Protein AF-A0A4Y2VDB6-F1 (afdb_monomer_lite)

Secondary structure (DSSP, 8-state):
--HHHHHHHHHHHHHHHHHHTT-----HHHHHHH-SS----SS--SHHHHHHHHHHHHHHHHHH-TTS-----HHHHHHHHHHHHHHHHHHHS--GGGGTPPPP---TT-S--HHHHHHH---HHHHHHHHHHHGGG--HHHHHHHHHHHHHHHTT-------------

Sequence (169 aa):
MKEKSYNVWRVWITELRAKNTETQTKTYTNTLILQPVHLQIPQAFGKNSKDRFSEDVFHLKQRENPDIDLHYVLQIYNETLIVLENKCLSICGRMLLQFGLPVPTRKAHKTLDRGLIRETNYDKNILHHMVETNKPRLTGDQRTAYEAVMNFIAEGNGGILFLDALGGT

Radius of gyration: 22.19 Å; chains: 1; bounding box: 66×28×60 Å

Organism: Araneus ventricosus (NCBI:txid182803)

pLDDT: mean 70.8, std 19.05, range [30.73, 95.31]

Structure (mmCIF, N/CA/C/O backbone):
data_AF-A0A4Y2VDB6-F1
#
_entry.id   AF-A0A4Y2VDB6-F1
#
loop_
_atom_site.group_PDB
_atom_site.id
_atom_site.type_symbol
_atom_site.label_atom_id
_atom_site.label_alt_id
_atom_site.label_comp_id
_atom_site.label_asym_id
_atom_site.label_entity_id
_atom_site.label_seq_id
_atom_site.pdbx_PDB_ins_code
_atom_site.Cartn_x
_atom_site.Cartn_y
_atom_site.Cartn_z
_atom_site.occupancy
_atom_site.B_iso_or_equiv
_atom_site.auth_seq_id
_atom_site.auth_comp_id
_atom_site.auth_asym_id
_atom_site.auth_atom_id
_atom_site.pdbx_PDB_model_num
ATOM 1 N N . MET A 1 1 ? 39.160 -3.252 -5.755 1.00 40.16 1 MET A N 1
ATOM 2 C CA . MET A 1 1 ? 37.949 -3.865 -6.365 1.00 40.16 1 MET A CA 1
ATOM 3 C C . MET A 1 1 ? 36.737 -2.931 -6.519 1.00 40.16 1 MET A C 1
ATOM 5 O O . MET A 1 1 ? 35.826 -3.308 -7.240 1.00 40.16 1 MET A O 1
ATOM 9 N N . LYS A 1 2 ? 36.696 -1.721 -5.931 1.00 34.72 2 LYS A N 1
ATOM 10 C CA . LYS A 1 2 ? 35.557 -0.783 -6.095 1.00 34.72 2 LYS A CA 1
ATOM 11 C C . LYS A 1 2 ? 35.590 0.037 -7.400 1.00 34.72 2 LYS A C 1
ATOM 13 O O . LYS A 1 2 ? 34.555 0.476 -7.878 1.00 34.72 2 LYS A O 1
ATOM 18 N N . GLU A 1 3 ? 36.759 0.176 -8.015 1.00 30.73 3 GLU A N 1
ATOM 19 C CA . GLU A 1 3 ? 37.011 1.086 -9.145 1.00 30.73 3 GLU A CA 1
ATOM 20 C C . GLU A 1 3 ? 36.516 0.559 -10.504 1.00 30.73 3 GLU A C 1
ATOM 22 O O . GLU A 1 3 ? 36.058 1.322 -11.349 1.00 30.73 3 GLU A O 1
ATOM 27 N N . LYS A 1 4 ? 36.482 -0.770 -10.689 1.00 33.28 4 LYS A N 1
ATOM 28 C CA . LYS A 1 4 ? 35.927 -1.388 -11.907 1.00 33.28 4 LYS A CA 1
ATOM 29 C C . LYS A 1 4 ? 34.408 -1.198 -12.022 1.00 33.28 4 LYS A C 1
ATOM 31 O O . LYS A 1 4 ? 33.910 -1.009 -13.123 1.00 33.28 4 LYS A O 1
ATOM 36 N N . SER A 1 5 ? 33.684 -1.190 -10.900 1.00 35.47 5 SER A N 1
ATOM 37 C CA . SER A 1 5 ? 32.221 -1.012 -10.884 1.00 35.47 5 SER A CA 1
ATOM 38 C C . SER A 1 5 ? 31.805 0.425 -11.235 1.00 35.47 5 SER A C 1
ATOM 40 O O . SER A 1 5 ? 30.849 0.636 -11.979 1.00 35.47 5 SER A O 1
ATOM 42 N N . TYR A 1 6 ? 32.585 1.418 -10.788 1.00 36.78 6 TYR A N 1
ATOM 43 C CA . TYR A 1 6 ? 32.375 2.834 -11.118 1.00 36.78 6 TYR A CA 1
ATOM 44 C C . TYR A 1 6 ? 32.530 3.125 -12.619 1.00 36.78 6 TYR A C 1
ATOM 46 O O . TYR A 1 6 ? 31.747 3.889 -13.185 1.00 36.78 6 TYR A O 1
ATOM 54 N N . ASN A 1 7 ? 33.492 2.480 -13.286 1.00 40.81 7 ASN A N 1
ATOM 55 C CA . ASN A 1 7 ? 33.710 2.662 -14.724 1.00 40.81 7 ASN A CA 1
ATOM 56 C C . ASN A 1 7 ? 32.600 2.027 -15.574 1.00 40.81 7 ASN A C 1
ATOM 58 O O . ASN A 1 7 ? 32.171 2.627 -16.557 1.00 40.81 7 ASN A O 1
ATOM 62 N N . VAL A 1 8 ? 32.069 0.872 -15.160 1.00 42.91 8 VAL A N 1
ATOM 63 C CA . VAL A 1 8 ? 30.932 0.219 -15.836 1.00 42.91 8 VAL A CA 1
ATOM 64 C C . VAL A 1 8 ? 29.675 1.091 -15.765 1.00 42.91 8 VAL A C 1
ATOM 66 O O . VAL A 1 8 ? 28.980 1.255 -16.764 1.00 42.91 8 VAL A O 1
ATOM 69 N N . TRP A 1 9 ? 29.423 1.725 -14.618 1.00 40.78 9 TRP A N 1
ATOM 70 C CA . TRP A 1 9 ? 28.284 2.628 -14.430 1.00 40.78 9 TRP A CA 1
ATOM 71 C C . TRP A 1 9 ? 28.327 3.866 -15.335 1.00 40.78 9 TRP A C 1
ATOM 73 O O . TRP A 1 9 ? 27.304 4.253 -15.901 1.00 40.78 9 TRP A O 1
ATOM 83 N N . ARG A 1 10 ? 29.502 4.486 -15.517 1.00 44.69 10 ARG A N 1
ATOM 84 C CA . ARG A 1 10 ? 29.642 5.667 -16.390 1.00 44.69 10 ARG A CA 1
ATOM 85 C C . ARG A 1 10 ? 29.469 5.334 -17.870 1.00 44.69 10 ARG A C 1
ATOM 87 O O . ARG A 1 10 ? 28.837 6.107 -18.594 1.00 44.69 10 ARG A O 1
ATOM 94 N N . VAL A 1 11 ? 30.012 4.198 -18.306 1.00 50.94 11 VAL A N 1
ATOM 95 C CA . VAL A 1 11 ? 29.834 3.699 -19.678 1.00 50.94 11 VAL A CA 1
ATOM 96 C C . VAL A 1 11 ? 28.354 3.403 -19.930 1.00 50.94 11 VAL A C 1
ATOM 98 O O . VAL A 1 11 ? 27.796 3.883 -20.912 1.00 50.94 11 VAL A O 1
ATOM 101 N N . TRP A 1 12 ? 27.679 2.760 -18.975 1.00 54.22 12 TRP A N 1
ATOM 102 C CA . TRP A 1 12 ? 26.259 2.430 -19.082 1.00 54.22 12 TRP A CA 1
ATOM 103 C C . TRP A 1 12 ? 25.347 3.665 -19.170 1.00 54.22 12 TRP A C 1
ATOM 105 O O . TRP A 1 12 ? 24.495 3.730 -20.050 1.00 54.22 12 TRP A O 1
ATOM 115 N N . ILE A 1 13 ? 25.562 4.701 -18.346 1.00 53.56 13 ILE A N 1
ATOM 116 C CA . ILE A 1 13 ? 24.814 5.976 -18.448 1.00 53.56 13 ILE A CA 1
ATOM 117 C C . ILE A 1 13 ? 25.004 6.633 -19.827 1.00 53.56 13 ILE A C 1
ATOM 119 O O . ILE A 1 13 ? 24.078 7.237 -20.372 1.00 53.56 13 ILE A O 1
ATOM 123 N N . THR A 1 14 ? 26.197 6.507 -20.408 1.00 53.84 14 THR A N 1
ATOM 124 C CA . THR A 1 14 ? 26.514 7.079 -21.724 1.00 53.84 14 THR A CA 1
ATOM 125 C C . THR A 1 14 ? 25.802 6.317 -22.847 1.00 53.84 14 THR A C 1
ATOM 127 O O . THR A 1 14 ? 25.234 6.940 -23.744 1.00 53.84 14 THR A O 1
ATOM 130 N N . GLU A 1 15 ? 25.739 4.987 -22.761 1.00 51.16 15 GLU A N 1
ATOM 131 C CA . GLU A 1 15 ? 24.988 4.138 -23.697 1.00 51.16 15 GLU A CA 1
ATOM 132 C C . GLU A 1 15 ? 23.470 4.347 -23.593 1.00 51.16 15 GLU A C 1
ATOM 134 O O . GLU A 1 15 ? 22.783 4.417 -24.615 1.00 51.16 15 GLU A O 1
ATOM 139 N N . LEU A 1 16 ? 22.939 4.515 -22.375 1.00 51.72 16 LEU A N 1
ATOM 140 C CA . LEU A 1 16 ? 21.531 4.861 -22.150 1.00 51.72 16 LEU A CA 1
ATOM 141 C C . LEU A 1 16 ? 21.161 6.198 -22.797 1.00 51.72 16 LEU A C 1
ATOM 143 O O . LEU A 1 16 ? 20.095 6.317 -23.401 1.00 51.72 16 LEU A O 1
ATOM 147 N N . ARG A 1 17 ? 22.046 7.199 -22.711 1.00 52.31 17 ARG A N 1
ATOM 148 C CA . ARG A 1 17 ? 21.844 8.496 -23.368 1.00 52.31 17 ARG A CA 1
ATOM 149 C C . ARG A 1 17 ? 21.794 8.358 -24.889 1.00 52.31 17 ARG A C 1
ATOM 151 O O . ARG A 1 17 ? 20.932 8.975 -25.505 1.00 52.31 17 ARG A O 1
ATOM 158 N N . ALA A 1 18 ? 22.685 7.555 -25.471 1.00 55.34 18 ALA A N 1
ATOM 159 C CA . ALA A 1 18 ? 22.765 7.361 -26.919 1.00 55.34 18 ALA A CA 1
ATOM 160 C C . ALA A 1 18 ? 21.545 6.622 -27.498 1.00 55.34 18 ALA A C 1
ATOM 162 O O . ALA A 1 18 ? 21.122 6.919 -28.609 1.00 55.34 18 ALA A O 1
ATOM 163 N N . LYS A 1 19 ? 20.949 5.688 -26.744 1.00 52.41 19 LYS A N 1
ATOM 164 C CA . LYS A 1 19 ? 19.752 4.946 -27.184 1.00 52.41 19 LYS A CA 1
ATOM 165 C C . LYS A 1 19 ? 18.439 5.715 -26.993 1.00 52.41 19 LYS A C 1
ATOM 167 O O . LYS A 1 19 ? 17.456 5.417 -27.657 1.00 52.41 19 LYS A O 1
ATOM 172 N N . ASN A 1 20 ? 18.401 6.702 -26.095 1.00 50.84 20 ASN A N 1
ATOM 173 C CA . ASN A 1 20 ? 17.177 7.445 -25.767 1.00 50.84 20 ASN A CA 1
ATOM 174 C C . ASN A 1 20 ? 16.916 8.653 -26.694 1.00 50.84 20 ASN A C 1
ATOM 176 O O . ASN A 1 20 ? 15.827 9.220 -26.679 1.00 50.84 20 ASN A O 1
ATOM 180 N N . THR A 1 21 ? 17.884 9.059 -27.522 1.00 50.09 21 THR A N 1
ATOM 181 C CA . THR A 1 21 ? 17.725 10.179 -28.470 1.00 50.09 21 THR A CA 1
ATOM 182 C C . THR A 1 21 ? 16.798 9.882 -29.654 1.00 50.09 21 THR A C 1
ATOM 184 O O . THR A 1 21 ? 16.438 10.811 -30.372 1.00 50.09 21 THR A O 1
ATOM 187 N N . GLU A 1 22 ? 16.369 8.632 -29.843 1.00 47.31 22 GLU A N 1
ATOM 188 C CA . GLU A 1 22 ? 15.595 8.206 -31.020 1.00 47.31 22 GLU A CA 1
ATOM 189 C C . GLU A 1 22 ? 14.069 8.138 -30.784 1.00 47.31 22 GLU A C 1
ATOM 191 O O . GLU A 1 22 ? 13.298 8.098 -31.737 1.00 47.31 22 GLU A O 1
ATOM 196 N N . THR A 1 23 ? 13.594 8.233 -29.532 1.00 45.12 23 THR A N 1
ATOM 197 C CA . THR A 1 23 ? 12.155 8.111 -29.206 1.00 45.12 23 THR A CA 1
ATOM 198 C C . THR A 1 23 ? 11.672 9.290 -28.362 1.00 45.12 23 THR A C 1
ATOM 200 O O . THR A 1 23 ? 11.781 9.304 -27.136 1.00 45.12 23 THR A O 1
ATOM 203 N N . GLN A 1 24 ? 11.136 10.325 -29.013 1.00 42.78 24 GLN A N 1
ATOM 204 C CA . GLN A 1 24 ? 10.580 11.483 -28.313 1.00 42.78 24 GLN A CA 1
ATOM 205 C C . GLN A 1 24 ? 9.182 11.200 -27.748 1.00 42.78 24 GLN A C 1
ATOM 207 O O . GLN A 1 24 ? 8.187 11.256 -28.462 1.00 42.78 24 GLN A O 1
ATOM 212 N N . THR A 1 25 ? 9.107 11.059 -26.426 1.00 38.78 25 THR A N 1
ATOM 213 C CA . THR A 1 25 ? 7.988 11.568 -25.616 1.00 38.78 25 THR A CA 1
ATOM 214 C C . THR A 1 25 ? 8.573 12.228 -24.370 1.00 38.78 25 THR A C 1
ATOM 216 O O . THR A 1 25 ? 9.286 11.592 -23.592 1.00 38.78 25 THR A O 1
ATOM 219 N N . LYS A 1 26 ? 8.334 13.531 -24.204 1.00 42.84 26 LYS A N 1
ATOM 220 C CA . LYS A 1 26 ? 8.862 14.347 -23.102 1.00 42.84 26 LYS A CA 1
ATOM 221 C C . LYS A 1 26 ? 8.064 14.078 -21.817 1.00 42.84 26 LYS A C 1
ATOM 223 O O . LYS A 1 26 ? 7.118 14.797 -21.525 1.00 42.84 26 LYS A O 1
ATOM 228 N N . THR A 1 27 ? 8.430 13.041 -21.068 1.00 43.44 27 THR A N 1
ATOM 229 C CA . THR A 1 27 ? 7.979 12.822 -19.678 1.00 43.44 27 THR A CA 1
ATOM 230 C C . THR A 1 27 ? 9.142 13.086 -18.719 1.00 43.44 27 THR A C 1
ATOM 232 O O . THR A 1 27 ? 10.297 12.847 -19.077 1.00 43.44 27 THR A O 1
ATOM 235 N N . TYR A 1 28 ? 8.880 13.582 -17.506 1.00 44.44 28 TYR A N 1
ATOM 236 C CA . TYR A 1 28 ? 9.927 13.951 -16.537 1.00 44.44 28 TYR A CA 1
ATOM 237 C C . TYR A 1 28 ? 10.804 12.759 -16.129 1.00 44.44 28 TYR A C 1
ATOM 239 O O . TYR A 1 28 ? 12.014 12.914 -15.941 1.00 44.44 28 TYR A O 1
ATOM 247 N N . THR A 1 29 ? 10.236 11.551 -16.126 1.00 44.28 29 THR A N 1
ATOM 248 C CA . THR A 1 29 ? 10.993 10.290 -16.030 1.00 44.28 29 THR A CA 1
ATOM 249 C C . THR A 1 29 ? 12.103 10.147 -17.081 1.00 44.28 29 THR A C 1
ATOM 251 O O . THR A 1 29 ? 13.162 9.609 -16.769 1.00 44.28 29 THR A O 1
ATOM 254 N N . ASN A 1 30 ? 11.917 10.651 -18.305 1.00 45.00 30 ASN A N 1
ATOM 255 C CA . ASN A 1 30 ? 12.957 10.637 -19.339 1.00 45.00 30 ASN A CA 1
ATOM 256 C C . ASN A 1 30 ? 14.014 11.725 -19.086 1.00 45.00 30 ASN A C 1
ATOM 258 O O . ASN A 1 30 ? 15.200 11.484 -19.302 1.00 45.00 30 ASN A O 1
ATOM 262 N N . THR A 1 31 ? 13.619 12.888 -18.561 1.00 41.16 31 THR A N 1
ATOM 263 C CA . THR A 1 31 ? 14.542 13.978 -18.192 1.00 41.16 31 THR A CA 1
ATOM 264 C C . THR A 1 31 ? 15.496 13.567 -17.065 1.00 41.16 31 THR A C 1
ATOM 266 O O . THR A 1 31 ? 16.685 13.884 -17.122 1.00 41.16 31 THR A O 1
ATOM 269 N N . LEU A 1 32 ? 15.010 12.802 -16.080 1.00 46.91 32 LEU A N 1
ATOM 270 C CA . LEU A 1 32 ? 15.824 12.310 -14.962 1.00 46.91 32 LEU A CA 1
ATOM 271 C C . LEU A 1 32 ? 16.864 11.259 -15.402 1.00 46.91 32 LEU A C 1
ATOM 273 O O . LEU A 1 32 ? 17.954 11.198 -14.843 1.00 46.91 32 LEU A O 1
ATOM 277 N N . ILE A 1 33 ? 16.558 10.470 -16.441 1.00 49.47 33 ILE A N 1
ATOM 278 C CA . ILE A 1 33 ? 17.485 9.485 -17.032 1.00 49.47 33 ILE A CA 1
ATOM 279 C C . ILE A 1 33 ? 18.608 10.176 -17.837 1.00 49.47 33 ILE A C 1
ATOM 281 O O . ILE A 1 33 ? 19.692 9.617 -17.999 1.00 49.47 33 ILE A O 1
ATOM 285 N N . LEU A 1 34 ? 18.385 11.399 -18.337 1.00 43.94 34 LEU A N 1
ATOM 286 C CA . LEU A 1 34 ? 19.293 12.074 -19.274 1.00 43.94 34 LEU A CA 1
ATOM 287 C C . LEU A 1 34 ? 20.380 12.947 -18.616 1.00 43.94 34 LEU A C 1
ATOM 289 O O . LEU A 1 34 ? 21.410 13.195 -19.256 1.00 43.94 34 LEU A O 1
ATOM 293 N N . GLN A 1 35 ? 20.229 13.384 -17.360 1.00 39.16 35 GLN A N 1
ATOM 294 C CA . GLN A 1 35 ? 21.240 14.212 -16.685 1.00 39.16 35 GLN A CA 1
ATOM 295 C C . GLN A 1 35 ? 22.327 13.353 -16.000 1.00 39.16 35 GLN A C 1
ATOM 297 O O . GLN A 1 35 ? 22.015 12.505 -15.171 1.00 39.16 35 GLN A O 1
ATOM 302 N N . PRO A 1 36 ? 23.631 13.569 -16.290 1.00 40.53 36 PRO A N 1
ATOM 303 C CA . PRO A 1 36 ? 24.728 12.790 -15.700 1.00 40.53 36 PRO A CA 1
ATOM 304 C C . PRO A 1 36 ? 25.069 13.221 -14.260 1.00 40.53 36 PRO A C 1
ATOM 306 O O . PRO A 1 36 ? 26.048 12.753 -13.686 1.00 40.53 36 PRO A O 1
ATOM 309 N N . VAL A 1 37 ? 24.270 14.108 -13.672 1.00 41.09 37 VAL A N 1
ATOM 310 C CA . VAL A 1 37 ? 24.366 14.574 -12.290 1.00 41.09 37 VAL A CA 1
ATOM 311 C C . VAL A 1 37 ? 23.029 14.222 -11.645 1.00 41.09 37 VAL A C 1
ATOM 313 O O . VAL A 1 37 ? 22.018 14.783 -12.043 1.00 41.09 37 VAL A O 1
ATOM 316 N N . HIS A 1 38 ? 23.051 13.275 -10.698 1.00 41.84 38 HIS A N 1
ATOM 317 C CA . HIS A 1 38 ? 21.936 12.725 -9.892 1.00 41.84 38 HIS A CA 1
ATOM 318 C C . HIS A 1 38 ? 21.485 11.273 -10.115 1.00 41.84 38 HIS A C 1
ATOM 320 O O . HIS A 1 38 ? 20.532 10.842 -9.473 1.00 41.84 38 HIS A O 1
ATOM 326 N N . LEU A 1 39 ? 22.246 10.432 -10.818 1.00 41.03 39 LEU A N 1
ATOM 327 C CA . LEU A 1 39 ? 22.165 8.975 -10.601 1.00 41.03 39 LEU A CA 1
ATOM 328 C C . LEU A 1 39 ? 23.038 8.542 -9.407 1.00 41.03 39 LEU A C 1
ATOM 330 O O . LEU A 1 39 ? 23.848 7.626 -9.489 1.00 41.03 39 LEU A O 1
ATOM 334 N N . GLN A 1 40 ? 22.837 9.194 -8.257 1.00 37.62 40 GLN A N 1
ATOM 335 C CA . GLN A 1 40 ? 23.084 8.575 -6.951 1.00 37.62 40 GLN A CA 1
ATOM 336 C C . GLN A 1 40 ? 21.854 7.727 -6.602 1.00 37.62 40 GLN A C 1
ATOM 338 O O . GLN A 1 40 ? 21.115 8.018 -5.665 1.00 37.62 40 GLN A O 1
ATOM 343 N N . ILE A 1 41 ? 21.611 6.671 -7.378 1.00 49.88 41 ILE A N 1
ATOM 344 C CA . ILE A 1 41 ? 20.772 5.564 -6.909 1.00 49.88 41 ILE A CA 1
ATOM 345 C C . ILE A 1 41 ? 21.699 4.615 -6.141 1.00 49.88 41 ILE A C 1
ATOM 347 O O . ILE A 1 41 ? 22.061 3.547 -6.628 1.00 49.88 41 ILE A O 1
ATOM 351 N N . PRO A 1 42 ? 22.293 5.102 -5.040 1.00 41.50 42 PRO A N 1
ATOM 352 C CA . PRO A 1 42 ? 22.166 4.387 -3.773 1.00 41.50 42 PRO A CA 1
ATOM 353 C C . PRO A 1 42 ? 22.207 5.341 -2.559 1.00 41.50 42 PRO A C 1
ATOM 355 O O . PRO A 1 42 ? 23.206 6.017 -2.345 1.00 41.50 42 PRO A O 1
ATOM 358 N N . GLN A 1 43 ? 21.147 5.314 -1.736 1.00 37.38 43 GLN A N 1
ATOM 359 C CA . GLN A 1 43 ? 21.016 5.782 -0.329 1.00 37.38 43 GLN A CA 1
ATOM 360 C C . GLN A 1 43 ? 19.948 6.847 -0.040 1.00 37.38 43 GLN A C 1
ATOM 362 O O . GLN A 1 43 ? 19.508 6.939 1.102 1.00 37.38 43 GLN A O 1
ATOM 367 N N . ALA A 1 44 ? 19.410 7.552 -1.033 1.00 39.91 44 ALA A N 1
ATOM 368 C CA . ALA A 1 44 ? 18.263 8.437 -0.819 1.00 39.91 44 ALA A CA 1
ATOM 369 C C . ALA A 1 44 ? 16.979 7.824 -1.397 1.00 39.91 44 ALA A C 1
ATOM 371 O O . ALA A 1 44 ? 16.394 8.364 -2.326 1.00 39.91 44 ALA A O 1
ATOM 372 N N . PHE A 1 45 ? 16.505 6.707 -0.839 1.00 45.19 45 PHE A N 1
ATOM 373 C CA . PHE A 1 45 ? 15.086 6.317 -0.934 1.00 45.19 45 PHE A CA 1
ATOM 374 C C . PHE A 1 45 ? 14.342 6.870 0.299 1.00 45.19 45 PHE A C 1
ATOM 376 O O . PHE A 1 45 ? 13.607 6.159 0.985 1.00 45.19 45 PHE A O 1
ATOM 383 N N . GLY A 1 46 ? 14.623 8.132 0.646 1.00 48.34 46 GLY A N 1
ATOM 384 C CA . GLY A 1 46 ? 13.922 8.875 1.692 1.00 48.34 46 GLY A CA 1
ATOM 385 C C . GLY A 1 46 ? 12.550 9.331 1.196 1.00 48.34 46 GLY A C 1
ATOM 386 O O . GLY A 1 46 ? 12.309 9.367 -0.005 1.00 48.34 46 GLY A O 1
ATOM 387 N N . LYS A 1 47 ? 11.637 9.683 2.108 1.00 53.75 47 LYS A N 1
ATOM 388 C CA . LYS A 1 47 ? 10.244 10.056 1.783 1.00 53.75 47 LYS A CA 1
ATOM 389 C C . LYS A 1 47 ? 10.156 11.058 0.611 1.00 53.75 47 LYS A C 1
ATOM 391 O O . LYS A 1 47 ? 9.465 10.801 -0.362 1.00 53.75 47 LYS A O 1
ATOM 396 N N . ASN A 1 48 ? 11.004 12.088 0.628 1.00 56.62 48 ASN A N 1
ATOM 397 C CA . ASN A 1 48 ? 10.993 13.176 -0.358 1.00 56.62 48 ASN A CA 1
ATOM 398 C C . ASN A 1 48 ? 11.458 12.772 -1.770 1.00 56.62 48 ASN A C 1
ATOM 400 O O . ASN A 1 48 ? 11.095 13.428 -2.744 1.00 56.62 48 ASN A O 1
ATOM 404 N N . SER A 1 49 ? 12.297 11.739 -1.910 1.00 65.25 49 SER A N 1
ATOM 405 C CA . SER A 1 49 ? 12.742 11.276 -3.232 1.00 65.25 49 SER A CA 1
ATOM 406 C C . SER A 1 49 ? 11.753 10.300 -3.857 1.00 65.25 49 SER A C 1
ATOM 408 O O . SER A 1 49 ? 11.660 10.247 -5.081 1.00 65.25 49 SER A O 1
ATOM 410 N N . LYS A 1 50 ? 10.988 9.568 -3.037 1.00 71.44 50 LYS A N 1
ATOM 411 C CA . LYS A 1 50 ? 9.944 8.654 -3.517 1.00 71.44 50 LYS A CA 1
ATOM 412 C C . LYS A 1 50 ? 8.813 9.416 -4.186 1.00 71.44 50 LYS A C 1
ATOM 414 O O . LYS A 1 50 ? 8.478 9.076 -5.314 1.00 71.44 50 LYS A O 1
ATOM 419 N N . ASP A 1 51 ? 8.308 10.464 -3.534 1.00 80.25 51 ASP A N 1
ATOM 420 C CA . ASP A 1 51 ? 7.198 11.279 -4.042 1.00 80.25 51 ASP A CA 1
ATOM 421 C C . ASP A 1 51 ? 7.539 11.828 -5.430 1.00 80.25 51 ASP A C 1
ATOM 423 O O . ASP A 1 51 ? 6.856 11.513 -6.401 1.00 80.25 51 ASP A O 1
ATOM 427 N N . ARG A 1 52 ? 8.694 12.502 -5.549 1.00 74.94 52 ARG A N 1
ATOM 428 C CA . ARG A 1 52 ? 9.205 13.039 -6.823 1.00 74.94 52 ARG A CA 1
ATOM 429 C C . ARG A 1 52 ? 9.400 11.971 -7.894 1.00 74.94 52 ARG A C 1
ATOM 431 O O . ARG A 1 52 ? 9.151 12.220 -9.065 1.00 74.94 52 ARG A O 1
ATOM 438 N N . PHE A 1 53 ? 9.870 10.784 -7.517 1.00 77.44 53 PHE A N 1
ATOM 439 C CA . PHE A 1 53 ? 10.062 9.697 -8.475 1.00 77.44 53 PHE A CA 1
ATOM 440 C C . PHE A 1 53 ? 8.732 9.126 -8.985 1.00 77.44 53 PHE A C 1
ATOM 442 O O . PHE A 1 53 ? 8.654 8.636 -10.109 1.00 77.44 53 PHE A O 1
ATOM 449 N N . SER A 1 54 ? 7.692 9.208 -8.159 1.00 84.19 54 SER A N 1
ATOM 450 C CA . SER A 1 54 ? 6.352 8.710 -8.452 1.00 84.19 54 SER A CA 1
ATOM 451 C C . SER A 1 54 ? 5.365 9.766 -8.959 1.00 84.19 54 SER A C 1
ATOM 453 O O . SER A 1 54 ? 4.222 9.423 -9.236 1.00 84.19 54 SER A O 1
ATOM 455 N N . GLU A 1 55 ? 5.793 11.019 -9.118 1.00 84.94 55 GLU A N 1
ATOM 456 C CA . GLU A 1 55 ? 4.958 12.170 -9.499 1.00 84.94 55 GLU A CA 1
ATOM 457 C C . GLU A 1 55 ? 4.202 11.948 -10.823 1.00 84.94 55 GLU A C 1
ATOM 459 O O . GLU A 1 55 ? 2.986 12.129 -10.890 1.00 84.94 55 GLU A O 1
ATOM 464 N N . ASP A 1 56 ? 4.890 11.454 -11.859 1.00 82.50 56 ASP A N 1
ATOM 465 C CA . ASP A 1 56 ? 4.274 11.135 -13.159 1.00 82.50 56 ASP A CA 1
ATOM 466 C C . ASP A 1 56 ? 3.140 10.094 -13.001 1.00 82.50 56 ASP A C 1
ATOM 468 O O . ASP A 1 56 ? 2.060 10.228 -13.582 1.00 82.50 56 ASP A O 1
ATOM 472 N N . VAL A 1 57 ? 3.371 9.054 -12.190 1.00 84.19 57 VAL A N 1
ATOM 473 C CA . VAL A 1 57 ? 2.386 7.991 -11.929 1.00 84.19 57 VAL A CA 1
ATOM 474 C C . VAL A 1 57 ? 1.248 8.511 -11.057 1.00 84.19 57 VAL A C 1
ATOM 476 O O . VAL A 1 57 ? 0.090 8.203 -11.324 1.00 84.19 57 VAL A O 1
ATOM 479 N N . PHE A 1 58 ? 1.554 9.334 -10.057 1.00 85.94 58 PHE A N 1
ATOM 480 C CA . PHE A 1 58 ? 0.569 9.993 -9.209 1.00 85.94 58 PHE A CA 1
ATOM 481 C C . PHE A 1 58 ? -0.427 10.794 -10.055 1.00 85.94 58 PHE A C 1
ATOM 483 O O . PHE A 1 58 ? -1.633 10.563 -9.967 1.00 85.94 58 PHE A O 1
ATOM 490 N N . HIS A 1 59 ? 0.058 11.662 -10.947 1.00 87.19 59 HIS A N 1
ATOM 491 C CA . HIS A 1 59 ? -0.810 12.467 -11.810 1.00 87.19 59 HIS A CA 1
ATOM 492 C C . HIS A 1 59 ? -1.622 11.628 -12.797 1.00 87.19 59 HIS A C 1
ATOM 494 O O . HIS A 1 59 ? -2.786 11.942 -13.057 1.00 87.19 59 HIS A O 1
ATOM 500 N N . LEU A 1 60 ? -1.044 10.545 -13.321 1.00 84.62 60 LEU A N 1
ATOM 501 C CA . LEU A 1 60 ? -1.778 9.598 -14.158 1.00 84.62 60 LEU A CA 1
ATOM 502 C C . LEU A 1 60 ? -2.956 8.988 -13.385 1.00 84.62 60 LEU A C 1
ATOM 504 O O . LEU A 1 60 ? -4.077 8.954 -13.891 1.00 84.62 60 LEU A O 1
ATOM 508 N N . LYS A 1 61 ? -2.732 8.579 -12.133 1.00 82.44 61 LYS A N 1
ATOM 509 C CA . LYS A 1 61 ? -3.774 7.985 -11.286 1.00 82.44 61 LYS A CA 1
ATOM 510 C C . LYS A 1 61 ? -4.805 8.982 -10.785 1.00 82.44 61 LYS A C 1
ATOM 512 O O . LYS A 1 61 ? -5.980 8.623 -10.728 1.00 82.44 61 LYS A O 1
ATOM 517 N N . GLN A 1 62 ? -4.408 10.225 -10.534 1.00 85.56 62 GLN A N 1
ATOM 518 C CA . GLN A 1 62 ? -5.338 11.319 -10.259 1.00 85.56 62 GLN A CA 1
ATOM 519 C C . GLN A 1 62 ? -6.248 11.593 -11.463 1.00 85.56 62 GLN A C 1
ATOM 521 O O . GLN A 1 62 ? -7.449 11.786 -11.301 1.00 85.56 62 GLN A O 1
ATOM 526 N N . ARG A 1 63 ? -5.703 11.576 -12.686 1.00 84.81 63 ARG A N 1
ATOM 527 C CA . ARG A 1 63 ? -6.503 11.754 -13.907 1.00 84.81 63 ARG A CA 1
ATOM 528 C C . ARG A 1 63 ? -7.471 10.592 -14.136 1.00 84.81 63 ARG A C 1
ATOM 530 O O . ARG A 1 63 ? -8.584 10.825 -14.592 1.00 84.81 63 ARG A O 1
ATOM 537 N N . GLU A 1 64 ? -7.058 9.362 -13.839 1.00 84.00 64 GLU A N 1
ATOM 538 C CA . GLU A 1 64 ? -7.943 8.190 -13.901 1.00 84.00 64 GLU A CA 1
ATOM 539 C C . GLU A 1 64 ? -9.046 8.224 -12.826 1.00 84.00 64 GLU A C 1
ATOM 541 O O . GLU A 1 64 ? -10.099 7.621 -13.018 1.00 84.00 64 GLU A O 1
ATOM 546 N N . ASN A 1 65 ? -8.823 8.925 -11.707 1.00 81.75 65 ASN A N 1
ATOM 547 C CA . ASN A 1 65 ? -9.731 8.976 -10.559 1.00 81.75 65 ASN A CA 1
ATOM 548 C C . ASN A 1 65 ? -9.981 10.427 -10.106 1.00 81.75 65 ASN A C 1
ATOM 550 O O . ASN A 1 65 ? -9.558 10.804 -9.012 1.00 81.75 65 ASN A O 1
ATOM 554 N N . PRO A 1 66 ? -10.679 11.249 -10.912 1.00 80.25 66 PRO A N 1
ATOM 555 C CA . PRO A 1 66 ? -10.842 12.677 -10.634 1.00 80.25 66 PRO A CA 1
ATOM 556 C C . PRO A 1 66 ? -11.628 12.966 -9.347 1.00 80.25 66 PRO A C 1
ATOM 558 O O . PRO A 1 66 ? -11.391 13.986 -8.712 1.00 80.25 66 PRO A O 1
ATOM 561 N N . ASP A 1 67 ? -12.526 12.061 -8.945 1.00 83.50 67 ASP A N 1
ATOM 562 C CA . ASP A 1 67 ? -13.383 12.227 -7.762 1.00 83.50 67 ASP A CA 1
ATOM 563 C C . ASP A 1 67 ? -12.679 11.882 -6.436 1.00 83.50 67 ASP A C 1
ATOM 565 O O . ASP A 1 67 ? -13.285 11.996 -5.371 1.00 83.50 67 ASP A O 1
ATOM 569 N N . ILE A 1 68 ? -11.444 11.370 -6.482 1.00 79.50 68 ILE A N 1
ATOM 570 C CA . ILE A 1 68 ? -10.694 10.939 -5.297 1.00 79.50 68 ILE A CA 1
ATOM 571 C C . ILE A 1 68 ? -9.572 11.944 -5.045 1.00 79.50 68 ILE A C 1
ATOM 573 O O . ILE A 1 68 ? -8.744 12.174 -5.922 1.00 79.50 68 ILE A O 1
ATOM 577 N N . ASP A 1 69 ? -9.515 12.507 -3.838 1.00 80.94 69 ASP A N 1
ATOM 578 C CA . ASP A 1 69 ? -8.378 13.319 -3.391 1.00 80.94 69 ASP A CA 1
ATOM 579 C C . ASP A 1 69 ? -7.183 12.410 -3.074 1.00 80.94 69 ASP A C 1
ATOM 581 O O . ASP A 1 69 ? -7.061 11.903 -1.961 1.00 80.94 69 ASP A O 1
ATOM 585 N N . LEU A 1 70 ? -6.359 12.095 -4.078 1.00 81.00 70 LEU A N 1
ATOM 586 C CA . LEU A 1 70 ? -5.307 11.089 -3.967 1.00 81.00 70 LEU A CA 1
ATOM 587 C C . LEU A 1 70 ? -4.110 11.611 -3.164 1.00 81.00 70 LEU A C 1
ATOM 589 O O . LEU A 1 70 ? -3.589 12.701 -3.387 1.00 81.00 70 LEU A O 1
ATOM 593 N N . HIS A 1 71 ? -3.590 10.772 -2.280 1.00 82.69 71 HIS A N 1
ATOM 594 C CA . HIS A 1 71 ? -2.332 10.976 -1.578 1.00 82.69 71 HIS A CA 1
ATOM 595 C C . HIS A 1 71 ? -1.297 9.940 -2.023 1.00 82.69 71 HIS A C 1
ATOM 597 O O . HIS A 1 71 ? -1.610 8.925 -2.651 1.00 82.69 71 HIS A O 1
ATOM 603 N N . TYR A 1 72 ? -0.029 10.176 -1.685 1.00 78.06 72 TYR A N 1
ATOM 604 C CA . TYR A 1 72 ? 1.052 9.237 -1.975 1.00 78.06 72 TYR A CA 1
ATOM 605 C C . TYR A 1 72 ? 0.923 7.947 -1.148 1.00 78.06 72 TYR A C 1
ATOM 607 O O . TYR A 1 72 ? 1.452 7.820 -0.039 1.00 78.06 72 TYR A O 1
ATOM 615 N N . VAL A 1 73 ? 0.224 6.963 -1.714 1.00 77.56 73 VAL A N 1
ATOM 616 C CA . VAL A 1 73 ? 0.018 5.631 -1.131 1.00 77.56 73 VAL A CA 1
ATOM 617 C C . VAL A 1 73 ? 1.022 4.605 -1.665 1.00 77.56 73 VAL A C 1
ATOM 619 O O . VAL A 1 73 ? 1.614 4.771 -2.732 1.00 77.56 73 V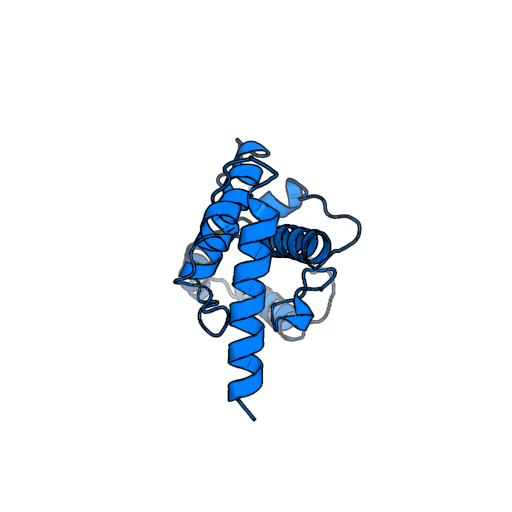AL A O 1
ATOM 622 N N . LEU A 1 74 ? 1.188 3.486 -0.943 1.00 79.12 74 LEU A N 1
ATOM 623 C CA . LEU A 1 74 ? 2.123 2.403 -1.301 1.00 79.12 74 LEU A CA 1
ATOM 624 C C . LEU A 1 74 ? 1.935 1.902 -2.739 1.00 79.12 74 LEU A C 1
ATOM 626 O O . LEU A 1 74 ? 2.894 1.531 -3.413 1.00 79.12 74 LEU A O 1
ATOM 630 N N . GLN A 1 75 ? 0.692 1.917 -3.202 1.00 78.44 75 GLN A N 1
ATOM 631 C CA . GLN A 1 75 ? 0.310 1.466 -4.527 1.00 78.44 75 GLN A CA 1
ATOM 632 C C . GLN A 1 75 ? 0.923 2.327 -5.640 1.00 78.44 75 GLN A C 1
ATOM 634 O O . GLN A 1 75 ? 1.415 1.781 -6.622 1.00 78.44 75 GLN A O 1
ATOM 639 N N . ILE A 1 76 ? 0.976 3.650 -5.454 1.00 81.44 76 ILE A N 1
ATOM 640 C CA . ILE A 1 76 ? 1.564 4.591 -6.420 1.00 81.44 76 ILE A CA 1
ATOM 641 C C . ILE A 1 76 ? 3.066 4.333 -6.551 1.00 81.44 76 ILE A C 1
ATOM 643 O O . ILE A 1 76 ? 3.602 4.272 -7.660 1.00 81.44 76 ILE A O 1
ATOM 647 N N . TYR A 1 77 ? 3.750 4.083 -5.433 1.00 84.00 77 TYR A N 1
ATOM 648 C CA . TYR A 1 77 ? 5.159 3.694 -5.469 1.00 84.00 77 TYR A CA 1
ATOM 649 C C . TYR A 1 77 ? 5.367 2.341 -6.152 1.00 84.00 77 TYR A C 1
ATOM 651 O O . TYR A 1 77 ? 6.304 2.191 -6.930 1.00 84.00 77 TYR A O 1
ATOM 659 N N . ASN A 1 78 ? 4.500 1.359 -5.893 1.00 84.06 78 ASN A N 1
ATOM 660 C CA . ASN A 1 78 ? 4.600 0.047 -6.527 1.00 84.06 78 ASN A CA 1
ATOM 661 C C . ASN A 1 78 ? 4.409 0.129 -8.048 1.00 84.06 78 ASN A C 1
ATOM 663 O O . ASN A 1 78 ? 5.199 -0.451 -8.785 1.00 84.06 78 ASN A O 1
ATOM 667 N N . GLU A 1 79 ? 3.424 0.892 -8.525 1.00 82.75 79 GLU A N 1
ATOM 668 C CA . GLU A 1 79 ? 3.239 1.152 -9.960 1.00 82.75 79 GLU A CA 1
ATOM 669 C C . GLU A 1 79 ? 4.443 1.865 -10.569 1.00 82.75 79 GLU A C 1
ATOM 671 O O . GLU A 1 79 ? 4.901 1.517 -11.653 1.00 82.75 79 GLU A O 1
ATOM 676 N N . THR A 1 80 ? 5.023 2.815 -9.838 1.00 85.69 80 THR A N 1
ATOM 677 C CA . THR A 1 80 ? 6.241 3.500 -10.276 1.00 85.69 80 THR A CA 1
ATOM 678 C C . THR A 1 80 ? 7.402 2.518 -10.433 1.00 85.69 80 THR A C 1
ATOM 680 O O . THR A 1 80 ? 8.130 2.579 -11.424 1.00 85.69 80 THR A O 1
ATOM 683 N N . LEU A 1 81 ? 7.551 1.562 -9.510 1.00 85.06 81 LEU A N 1
ATOM 684 C CA . LEU A 1 81 ? 8.538 0.486 -9.626 1.00 85.06 81 LEU A CA 1
ATOM 685 C C . LEU A 1 81 ? 8.236 -0.4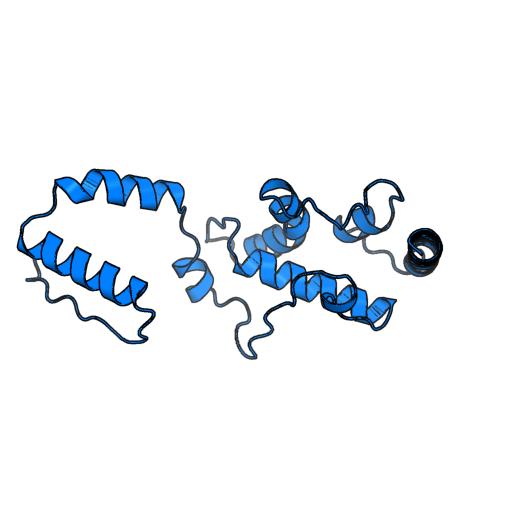52 -10.804 1.00 85.06 81 LEU A C 1
ATOM 687 O O . LEU A 1 81 ? 9.168 -0.869 -11.483 1.00 85.06 81 LEU A O 1
ATOM 691 N N . ILE A 1 82 ? 6.968 -0.758 -11.096 1.00 85.75 82 ILE A N 1
ATOM 692 C CA . ILE A 1 82 ? 6.588 -1.568 -12.269 1.00 85.75 82 ILE A CA 1
ATOM 693 C C . ILE A 1 82 ? 6.964 -0.843 -13.565 1.00 85.75 82 ILE A C 1
ATOM 695 O O . ILE A 1 82 ? 7.607 -1.432 -14.436 1.00 85.75 82 ILE A O 1
ATOM 699 N N . VAL A 1 83 ? 6.598 0.436 -13.688 1.00 84.44 83 VAL A N 1
ATOM 700 C CA . VAL A 1 83 ? 6.922 1.267 -14.858 1.00 84.44 83 VAL A CA 1
ATOM 701 C C . VAL A 1 83 ? 8.434 1.370 -15.036 1.00 84.44 83 VAL A C 1
ATOM 703 O O . VAL A 1 83 ? 8.937 1.204 -16.150 1.00 84.44 83 VAL A O 1
ATOM 706 N N . LEU A 1 84 ? 9.168 1.594 -13.944 1.00 83.62 84 LEU A N 1
ATOM 707 C CA . LEU A 1 84 ? 10.624 1.636 -13.969 1.00 83.62 84 LEU A CA 1
ATOM 708 C C . LEU A 1 84 ? 11.213 0.293 -14.404 1.00 83.62 84 LEU A C 1
ATOM 710 O O . LEU A 1 84 ? 12.074 0.268 -15.280 1.00 83.62 84 LEU A O 1
ATOM 714 N N . GLU A 1 85 ? 10.744 -0.818 -13.836 1.00 85.25 85 GLU A N 1
ATOM 715 C CA . GLU A 1 85 ? 11.257 -2.141 -14.179 1.00 85.25 85 GLU A CA 1
ATOM 716 C C . GLU A 1 85 ? 11.012 -2.478 -15.647 1.00 85.25 85 GLU A C 1
ATOM 718 O O . GLU A 1 85 ? 11.920 -2.954 -16.321 1.00 85.25 85 GLU A O 1
ATOM 723 N N . ASN A 1 86 ? 9.825 -2.175 -16.171 1.00 83.75 86 ASN A N 1
ATOM 724 C CA . ASN A 1 86 ? 9.508 -2.401 -17.578 1.00 83.75 86 ASN A CA 1
ATOM 725 C C . ASN A 1 86 ? 10.415 -1.568 -18.500 1.00 83.75 86 ASN A C 1
ATOM 727 O O . ASN A 1 86 ? 10.873 -2.071 -19.527 1.00 83.75 86 ASN A O 1
ATOM 731 N N . LYS A 1 87 ? 10.742 -0.322 -18.120 1.00 80.62 87 LYS A N 1
ATOM 732 C CA . LYS A 1 87 ? 11.727 0.497 -18.848 1.00 80.62 87 LYS A CA 1
ATOM 733 C C . LYS A 1 87 ? 13.135 -0.100 -18.766 1.00 80.62 87 LYS A C 1
ATOM 735 O O . LYS A 1 87 ? 13.804 -0.205 -19.791 1.00 80.62 87 LYS A O 1
ATOM 740 N N . CYS A 1 88 ? 13.581 -0.531 -17.586 1.00 79.56 88 CYS A N 1
ATOM 741 C CA . CYS A 1 88 ? 14.879 -1.192 -17.418 1.00 79.56 88 CYS A CA 1
ATOM 742 C C . CYS A 1 88 ? 14.976 -2.468 -18.265 1.00 79.56 88 CYS A C 1
ATOM 744 O O . CYS A 1 88 ? 15.961 -2.656 -18.980 1.00 79.56 88 CYS A O 1
ATOM 746 N N . LEU A 1 89 ? 13.936 -3.301 -18.259 1.00 82.31 89 LEU A N 1
ATOM 747 C CA . LEU A 1 89 ? 13.858 -4.504 -19.084 1.00 82.31 89 LEU A CA 1
ATOM 748 C C . LEU A 1 89 ? 13.905 -4.168 -20.579 1.00 82.31 89 LEU A C 1
ATOM 750 O O . LEU A 1 89 ? 14.668 -4.793 -21.307 1.00 82.31 89 LEU A O 1
ATOM 754 N N . SER A 1 90 ? 13.164 -3.152 -21.025 1.00 80.69 90 SER A N 1
ATOM 755 C CA . SER A 1 90 ? 13.155 -2.721 -22.429 1.00 80.69 90 SER A CA 1
ATOM 756 C C . SER A 1 90 ? 14.524 -2.217 -22.903 1.00 80.69 90 SER A C 1
ATOM 758 O O . SER A 1 90 ? 14.985 -2.573 -23.985 1.00 80.69 90 SER A O 1
ATOM 760 N N . ILE A 1 91 ? 15.218 -1.426 -22.079 1.00 78.00 91 ILE A N 1
ATOM 761 C CA . ILE A 1 91 ? 16.468 -0.782 -22.504 1.00 78.00 91 ILE A CA 1
ATOM 762 C C . ILE A 1 91 ? 17.684 -1.707 -22.348 1.00 78.00 91 ILE A C 1
ATOM 764 O O . ILE A 1 91 ? 18.599 -1.684 -23.176 1.00 78.00 91 ILE A O 1
ATOM 768 N N . CYS A 1 92 ? 17.738 -2.493 -21.269 1.00 77.88 92 CYS A N 1
ATOM 769 C CA . CYS A 1 92 ? 18.932 -3.267 -20.915 1.00 77.88 92 CYS A CA 1
ATOM 770 C C . CYS A 1 92 ? 18.669 -4.727 -20.526 1.00 77.88 92 CYS A C 1
ATOM 772 O O . CYS A 1 92 ? 19.619 -5.425 -20.169 1.00 77.88 92 CYS A O 1
ATOM 774 N N . GLY A 1 93 ? 17.421 -5.200 -20.580 1.00 82.12 93 GLY A N 1
ATOM 775 C CA . GLY A 1 93 ? 17.071 -6.591 -20.276 1.00 82.12 93 GLY A CA 1
ATOM 776 C C . GLY A 1 93 ? 17.279 -6.992 -18.815 1.00 82.12 93 GLY A C 1
ATOM 777 O O . GLY A 1 93 ? 17.337 -8.182 -18.516 1.00 82.12 93 GLY A O 1
ATOM 778 N N . ARG A 1 94 ? 17.433 -6.022 -17.902 1.00 79.31 94 ARG A N 1
ATOM 779 C CA . ARG A 1 94 ? 17.717 -6.271 -16.482 1.00 79.31 94 ARG A CA 1
ATOM 780 C C . ARG A 1 94 ? 16.570 -5.833 -15.580 1.00 79.31 94 ARG A C 1
ATOM 782 O O . ARG A 1 94 ? 15.936 -4.807 -15.819 1.00 79.31 94 ARG A O 1
ATOM 789 N N . MET A 1 95 ? 16.348 -6.609 -14.522 1.00 82.75 95 MET A N 1
ATOM 790 C CA . MET A 1 95 ? 15.359 -6.343 -13.472 1.00 82.75 95 MET A CA 1
ATOM 791 C C . MET A 1 95 ? 15.888 -5.342 -12.442 1.00 82.75 95 MET A C 1
ATOM 793 O O . MET A 1 95 ? 17.102 -5.218 -12.259 1.00 82.75 95 MET A O 1
ATOM 797 N N . LEU A 1 96 ? 14.988 -4.704 -11.688 1.00 82.44 96 LEU A N 1
ATOM 798 C CA . LEU A 1 96 ? 15.361 -3.736 -10.646 1.00 82.44 96 LEU A CA 1
ATOM 799 C C . LEU A 1 96 ? 16.246 -4.344 -9.559 1.00 82.44 96 LEU A C 1
ATOM 801 O O . LEU A 1 96 ? 17.186 -3.696 -9.095 1.00 82.44 96 LEU A O 1
ATOM 805 N N . LEU A 1 97 ? 16.018 -5.618 -9.232 1.00 82.94 97 LEU A N 1
ATOM 806 C CA . LEU A 1 97 ? 16.838 -6.362 -8.275 1.00 82.94 97 LEU A CA 1
ATOM 807 C C . LEU A 1 97 ? 18.332 -6.320 -8.627 1.00 82.94 97 LEU A C 1
ATOM 809 O O . LEU A 1 97 ? 19.179 -6.205 -7.746 1.00 82.94 97 LEU A O 1
ATOM 813 N N . GLN A 1 98 ? 18.668 -6.373 -9.919 1.00 78.31 98 GLN A N 1
ATOM 814 C CA . GLN A 1 98 ? 20.058 -6.387 -10.389 1.00 78.31 98 GLN A CA 1
ATOM 815 C C . GLN A 1 98 ? 20.752 -5.027 -10.224 1.00 78.31 98 GLN A C 1
ATOM 817 O O . GLN A 1 98 ? 21.977 -4.955 -10.291 1.00 78.31 98 GLN A O 1
ATOM 822 N N . PHE A 1 99 ? 19.979 -3.968 -9.975 1.00 74.31 99 PHE A N 1
ATOM 823 C CA . PHE A 1 99 ? 20.457 -2.631 -9.631 1.00 74.31 99 PHE A CA 1
ATOM 824 C C . PHE A 1 99 ? 20.407 -2.357 -8.118 1.00 74.31 99 PHE A C 1
ATOM 826 O O . PHE A 1 99 ? 20.694 -1.242 -7.693 1.00 74.31 99 PHE A O 1
ATOM 833 N N . GLY A 1 100 ? 20.036 -3.349 -7.296 1.00 75.50 100 GLY A N 1
ATOM 834 C CA . GLY A 1 100 ? 19.850 -3.174 -5.852 1.00 75.50 100 GLY A CA 1
ATOM 835 C C . GLY A 1 100 ? 18.597 -2.372 -5.483 1.00 75.50 100 GLY A C 1
ATOM 836 O O . GLY A 1 100 ? 18.527 -1.814 -4.389 1.00 75.50 100 GLY A O 1
ATOM 837 N N . LEU A 1 101 ? 17.621 -2.285 -6.392 1.00 79.25 101 LEU A N 1
ATOM 838 C CA . LEU A 1 101 ? 16.357 -1.586 -6.175 1.00 79.25 101 LEU A CA 1
ATOM 839 C C . LEU A 1 101 ? 15.251 -2.536 -5.679 1.00 79.25 101 LEU A C 1
ATOM 841 O O . LEU A 1 101 ? 15.333 -3.746 -5.911 1.00 79.25 101 LEU A O 1
ATOM 845 N N . PRO A 1 102 ? 14.201 -2.007 -5.014 1.00 80.12 102 PRO A N 1
ATOM 846 C CA . PRO A 1 102 ? 13.066 -2.811 -4.574 1.00 80.12 102 PRO A CA 1
ATOM 847 C C . PRO A 1 102 ? 12.379 -3.516 -5.748 1.00 80.12 102 PRO A C 1
ATOM 849 O O . PR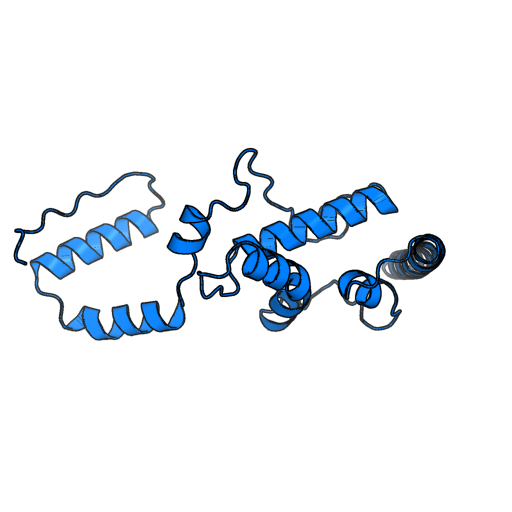O A 1 102 ? 12.113 -2.904 -6.783 1.00 80.12 102 PRO A O 1
ATOM 852 N N . VAL A 1 103 ? 12.064 -4.798 -5.563 1.00 82.44 103 VAL A N 1
ATOM 853 C CA . VAL A 1 103 ? 11.338 -5.593 -6.559 1.00 82.44 103 VAL A CA 1
ATOM 854 C C . VAL A 1 103 ? 9.866 -5.178 -6.552 1.00 82.44 103 VAL A C 1
ATOM 856 O O . VAL A 1 103 ? 9.248 -5.172 -5.482 1.00 82.44 103 VAL A O 1
ATOM 859 N N . PRO A 1 104 ? 9.279 -4.833 -7.711 1.00 84.94 104 PRO A N 1
ATOM 860 C CA . PRO A 1 104 ? 7.874 -4.477 -7.773 1.00 84.94 104 PRO A CA 1
ATOM 861 C C . PRO A 1 104 ? 6.993 -5.690 -7.475 1.00 84.94 104 PRO A C 1
ATOM 863 O O . PRO A 1 104 ? 7.233 -6.808 -7.935 1.00 84.94 104 PRO A O 1
ATOM 866 N N . THR A 1 105 ? 5.905 -5.456 -6.751 1.00 84.38 105 THR A N 1
ATOM 867 C CA . THR A 1 105 ? 4.887 -6.473 -6.498 1.00 84.38 105 THR A CA 1
ATOM 868 C C . THR A 1 105 ? 3.893 -6.493 -7.657 1.00 84.38 105 THR A C 1
ATOM 870 O O . THR A 1 105 ? 2.942 -5.712 -7.692 1.00 84.38 105 THR A O 1
ATOM 873 N N . ARG A 1 106 ? 4.094 -7.416 -8.604 1.00 74.62 106 ARG A N 1
ATOM 874 C CA . ARG A 1 106 ? 3.155 -7.714 -9.699 1.00 74.62 106 ARG A CA 1
ATOM 875 C C . ARG A 1 106 ? 2.108 -8.737 -9.245 1.00 74.62 106 ARG A C 1
ATOM 877 O O . ARG A 1 106 ? 2.111 -9.876 -9.703 1.00 74.62 106 ARG A O 1
ATOM 884 N N . LYS A 1 107 ? 1.236 -8.406 -8.289 1.00 65.00 107 LYS A N 1
ATOM 885 C CA . LYS A 1 107 ? 0.104 -9.309 -8.004 1.00 65.00 107 LYS A CA 1
ATOM 886 C C . LYS A 1 107 ? -0.789 -9.355 -9.250 1.00 65.00 107 LYS A C 1
ATOM 888 O O . LYS A 1 107 ? -1.224 -8.308 -9.716 1.00 65.00 107 LYS A O 1
ATOM 893 N N . ALA A 1 108 ? -1.049 -10.557 -9.767 1.00 49.03 108 ALA A N 1
ATOM 894 C CA . ALA A 1 108 ? -1.627 -10.843 -11.088 1.00 49.03 108 ALA A CA 1
ATOM 895 C C . ALA A 1 108 ? -3.030 -10.265 -11.376 1.00 49.03 108 ALA A C 1
ATOM 897 O O . ALA A 1 108 ? -3.580 -10.528 -12.438 1.00 49.03 108 ALA A O 1
ATOM 898 N N . HIS A 1 109 ? -3.640 -9.508 -10.460 1.00 44.91 109 HIS A N 1
ATOM 899 C CA . HIS A 1 109 ? -5.018 -9.055 -10.632 1.00 44.91 109 HIS A CA 1
ATOM 900 C C . HIS A 1 109 ? -5.398 -7.833 -9.789 1.00 44.91 109 HIS A C 1
ATOM 902 O O . HIS A 1 109 ? -6.478 -7.788 -9.209 1.00 44.91 109 HIS A O 1
ATOM 908 N N . LYS A 1 110 ? -4.524 -6.829 -9.694 1.00 53.50 110 LYS A N 1
ATOM 909 C CA . LYS A 1 110 ? -4.948 -5.500 -9.233 1.00 53.50 110 LYS A CA 1
ATOM 910 C C . LYS A 1 110 ? -4.336 -4.418 -10.113 1.00 53.50 110 LYS A C 1
ATOM 912 O O . LYS A 1 110 ? -3.469 -3.674 -9.670 1.00 53.50 110 LYS A O 1
ATOM 917 N N . THR A 1 111 ? -4.856 -4.288 -11.338 1.00 53.38 111 THR A N 1
ATOM 918 C CA . THR A 1 111 ? -5.136 -2.947 -11.882 1.00 53.38 111 THR A CA 1
ATOM 919 C C . THR A 1 111 ? -5.679 -2.125 -10.725 1.00 53.38 111 THR A C 1
ATOM 921 O O . THR A 1 111 ? -6.506 -2.670 -9.995 1.00 53.38 111 THR A O 1
ATOM 924 N N . LEU A 1 112 ? -5.168 -0.916 -10.484 1.00 58.25 112 LEU A N 1
ATOM 925 C CA . LEU A 1 112 ? -5.558 -0.140 -9.309 1.00 58.25 112 LEU A CA 1
ATOM 926 C C . LEU A 1 112 ? -7.083 -0.084 -9.181 1.00 58.25 112 LEU A C 1
ATOM 928 O O . LEU A 1 112 ? -7.744 0.674 -9.882 1.00 58.25 112 LEU A O 1
ATOM 932 N N . ASP A 1 113 ? -7.637 -0.938 -8.325 1.00 68.25 113 ASP A N 1
ATOM 933 C CA . ASP A 1 113 ? -9.068 -0.979 -8.122 1.00 68.25 113 ASP A CA 1
ATOM 934 C C . ASP A 1 113 ? -9.417 0.310 -7.391 1.00 68.25 113 ASP A C 1
ATOM 936 O O . ASP A 1 113 ? -8.829 0.623 -6.350 1.00 68.25 113 ASP A O 1
ATOM 940 N N . ARG A 1 114 ? -10.354 1.071 -7.953 1.00 70.50 114 ARG A N 1
ATOM 941 C CA . ARG A 1 114 ? -10.873 2.299 -7.354 1.00 70.50 114 ARG A CA 1
ATOM 942 C C . ARG A 1 114 ? -11.303 2.055 -5.903 1.00 70.50 114 ARG A C 1
ATOM 944 O O . ARG A 1 114 ? -11.108 2.929 -5.060 1.00 70.50 114 ARG A O 1
ATOM 951 N N . GLY A 1 115 ? -11.828 0.861 -5.602 1.00 74.31 115 GLY A N 1
ATOM 952 C CA . GLY A 1 115 ? -12.151 0.438 -4.238 1.00 74.31 115 GLY A CA 1
ATOM 953 C C . GLY A 1 115 ? -10.926 0.407 -3.321 1.00 74.31 115 GLY A C 1
ATOM 954 O O . GLY A 1 115 ? -10.951 0.996 -2.244 1.00 74.31 115 GLY A O 1
ATOM 955 N N . LEU A 1 116 ? -9.824 -0.190 -3.782 1.00 75.25 116 LEU A N 1
ATOM 956 C CA . LEU A 1 116 ? -8.579 -0.272 -3.018 1.00 75.25 116 LEU A CA 1
ATOM 957 C C . LEU A 1 116 ? -7.920 1.097 -2.822 1.00 75.25 116 LEU A C 1
ATOM 959 O O . LEU A 1 116 ? -7.411 1.367 -1.733 1.00 75.25 116 LEU A O 1
ATOM 963 N N . ILE A 1 117 ? -7.933 1.961 -3.844 1.00 75.56 117 ILE A N 1
ATOM 964 C CA . ILE A 1 117 ? -7.443 3.339 -3.696 1.00 75.56 117 ILE A CA 1
ATOM 965 C C . ILE A 1 117 ? -8.251 4.022 -2.597 1.00 75.56 117 ILE A C 1
ATOM 967 O O . ILE A 1 117 ? -7.669 4.488 -1.629 1.00 75.56 117 ILE A O 1
ATOM 971 N N . ARG A 1 118 ? -9.585 4.010 -2.686 1.00 78.75 118 ARG A N 1
ATOM 972 C CA . ARG A 1 118 ? -10.454 4.634 -1.679 1.00 78.75 118 ARG A CA 1
ATOM 973 C C . ARG A 1 118 ? -10.186 4.114 -0.262 1.00 78.75 118 ARG A C 1
ATOM 975 O O . ARG A 1 118 ? -10.142 4.911 0.664 1.00 78.75 118 ARG A O 1
ATOM 982 N N . GLU A 1 119 ? -9.997 2.808 -0.089 1.00 80.38 119 GLU A N 1
ATOM 983 C CA . GLU A 1 119 ? -9.752 2.215 1.234 1.00 80.38 119 GLU A CA 1
ATOM 984 C C . GLU A 1 119 ? -8.350 2.484 1.789 1.00 80.38 119 GLU A C 1
ATOM 986 O O . GLU A 1 119 ? -8.173 2.515 3.003 1.00 80.38 119 GLU A O 1
ATOM 991 N N . THR A 1 120 ? -7.343 2.673 0.932 1.00 77.06 120 THR A N 1
ATOM 992 C CA . THR A 1 120 ? -5.946 2.867 1.369 1.00 77.06 120 THR A CA 1
ATOM 993 C C . THR A 1 120 ? -5.482 4.319 1.339 1.00 77.06 120 THR A C 1
ATOM 995 O O . THR A 1 120 ? -4.397 4.634 1.836 1.00 77.06 120 THR A O 1
ATOM 998 N N . ASN A 1 121 ? -6.300 5.207 0.783 1.00 80.62 121 ASN A N 1
ATOM 999 C CA . ASN A 1 121 ? -6.012 6.620 0.606 1.00 80.62 121 ASN A CA 1
ATOM 1000 C C . ASN A 1 121 ? -6.470 7.456 1.806 1.00 80.62 121 ASN A C 1
ATOM 1002 O O . ASN A 1 121 ? -7.350 8.305 1.707 1.00 80.62 121 ASN A O 1
ATOM 1006 N N . TYR A 1 122 ? -5.863 7.183 2.956 1.00 81.38 122 TYR A N 1
ATOM 1007 C CA . TYR A 1 122 ? -6.094 7.911 4.198 1.00 81.38 122 TYR A CA 1
ATOM 1008 C C . TYR A 1 122 ? -4.808 8.583 4.688 1.00 81.38 122 TYR A C 1
ATOM 1010 O O . TYR A 1 122 ? -3.707 8.033 4.561 1.00 81.38 122 TYR A O 1
ATOM 1018 N N . ASP A 1 123 ? -4.936 9.758 5.306 1.00 82.88 123 ASP A N 1
ATOM 1019 C CA . ASP A 1 123 ? -3.805 10.413 5.961 1.00 82.88 123 ASP A CA 1
ATOM 1020 C C . ASP A 1 123 ? -3.491 9.717 7.291 1.00 82.88 123 ASP A C 1
ATOM 1022 O O . ASP A 1 123 ? -4.218 9.813 8.284 1.00 82.88 123 ASP A O 1
ATOM 1026 N N . LYS A 1 124 ? -2.353 9.022 7.314 1.00 85.00 124 LYS A N 1
ATOM 1027 C CA . LYS A 1 124 ? -1.862 8.303 8.493 1.00 85.00 124 LYS A CA 1
ATOM 1028 C C . LYS A 1 124 ? -1.623 9.217 9.692 1.00 85.00 124 LYS A C 1
ATOM 1030 O O . LYS A 1 124 ? -1.792 8.755 10.815 1.00 85.00 124 LYS A O 1
ATOM 1035 N N . ASN A 1 125 ? -1.231 10.473 9.484 1.00 87.62 125 ASN A N 1
ATOM 1036 C CA . ASN A 1 125 ? -0.975 11.407 10.580 1.00 87.62 125 ASN A CA 1
ATOM 1037 C C . ASN A 1 125 ? -2.287 11.833 11.239 1.00 87.62 125 ASN A C 1
ATOM 1039 O O . ASN A 1 125 ? -2.378 11.840 12.465 1.00 87.62 125 ASN A O 1
ATOM 1043 N N . ILE A 1 126 ? -3.307 12.133 10.426 1.00 90.44 126 ILE A N 1
ATOM 1044 C CA . ILE A 1 126 ? -4.644 12.484 10.921 1.00 90.44 126 ILE A CA 1
ATOM 1045 C C . ILE A 1 126 ? -5.241 11.295 11.672 1.00 90.44 126 ILE A C 1
ATOM 1047 O O . ILE A 1 126 ? -5.675 11.456 12.811 1.00 90.44 126 ILE A O 1
ATOM 1051 N N . LEU A 1 127 ? -5.197 10.091 11.091 1.00 90.38 127 LEU A N 1
ATOM 1052 C CA . LEU A 1 127 ? -5.703 8.891 11.764 1.00 90.38 127 LEU A CA 1
ATOM 1053 C C . LEU A 1 127 ? -4.965 8.605 13.072 1.00 90.38 127 LEU A C 1
ATOM 1055 O O . LEU A 1 127 ? -5.600 8.309 14.080 1.00 90.38 127 LEU A O 1
ATOM 1059 N N . HIS A 1 128 ? -3.636 8.725 13.079 1.00 91.00 128 HIS A N 1
ATOM 1060 C CA . HIS A 1 128 ? -2.846 8.540 14.292 1.00 91.00 128 HIS A CA 1
ATOM 1061 C C . HIS A 1 128 ? -3.253 9.545 15.374 1.00 91.00 128 HIS A C 1
ATOM 1063 O O . HIS A 1 128 ? -3.464 9.168 16.524 1.00 91.00 128 HIS A O 1
ATOM 1069 N N . HIS A 1 129 ? -3.412 10.818 15.009 1.00 94.12 129 HIS A N 1
ATOM 1070 C CA . HIS A 1 129 ? -3.875 11.840 15.940 1.00 94.12 129 HIS A CA 1
ATOM 1071 C C . HIS A 1 129 ? -5.274 11.523 16.486 1.00 94.12 129 HIS A C 1
ATOM 1073 O O . HIS A 1 129 ? -5.478 11.561 17.696 1.00 94.12 129 HIS A O 1
ATOM 1079 N N . MET A 1 130 ? -6.214 11.127 15.621 1.00 92.62 130 MET A N 1
ATOM 1080 C CA . MET A 1 130 ? -7.566 10.737 16.033 1.00 92.62 130 MET A CA 1
ATOM 1081 C C . MET A 1 130 ? -7.564 9.562 17.014 1.00 92.62 130 MET A C 1
ATOM 1083 O O . MET A 1 130 ? -8.331 9.578 17.979 1.00 92.62 130 MET A O 1
ATOM 1087 N N . VAL A 1 131 ? -6.720 8.552 16.788 1.00 92.50 131 VAL A N 1
ATOM 1088 C CA . VAL A 1 131 ? -6.586 7.411 17.704 1.00 92.50 131 VAL A CA 1
ATOM 1089 C C . VAL A 1 131 ? -6.068 7.885 19.058 1.00 92.50 131 VAL A C 1
ATOM 1091 O O . VAL A 1 131 ? -6.714 7.620 20.069 1.00 92.50 131 VAL A O 1
ATOM 1094 N N . GLU A 1 132 ? -4.972 8.642 19.094 1.00 94.44 132 GLU A N 1
ATOM 1095 C CA . GLU A 1 132 ? -4.377 9.114 20.351 1.00 94.44 132 GLU A CA 1
ATOM 1096 C C . GLU A 1 132 ? -5.321 10.027 21.147 1.00 94.44 132 GLU A C 1
ATOM 1098 O O . GLU A 1 132 ? -5.431 9.896 22.367 1.00 94.44 132 GLU A O 1
ATOM 1103 N N . THR A 1 133 ? -6.072 10.903 20.475 1.00 95.31 133 THR A N 1
ATOM 1104 C CA . THR A 1 133 ? -7.053 11.782 21.129 1.00 95.31 133 THR A CA 1
ATOM 1105 C C . THR A 1 133 ? -8.260 11.019 21.684 1.00 95.31 133 THR A C 1
ATOM 1107 O O . THR A 1 133 ? -8.787 11.384 22.738 1.00 95.31 133 THR A O 1
ATOM 1110 N N . ASN A 1 134 ? -8.718 9.963 21.006 1.00 92.62 134 ASN A N 1
ATOM 1111 C CA . ASN A 1 134 ? -9.938 9.245 21.392 1.00 92.62 134 ASN A CA 1
ATOM 1112 C C . ASN A 1 134 ? -9.688 8.045 22.308 1.00 92.62 134 ASN A C 1
ATOM 1114 O O . ASN A 1 134 ? -10.557 7.703 23.107 1.00 92.62 134 ASN A O 1
ATOM 1118 N N . LYS A 1 135 ? -8.497 7.445 22.268 1.00 92.19 135 LYS A N 1
ATOM 1119 C CA . LYS A 1 135 ? -8.100 6.321 23.127 1.00 92.19 135 LYS A CA 1
ATOM 1120 C C . LYS A 1 135 ? -8.357 6.537 24.633 1.00 92.19 135 LYS A C 1
ATOM 1122 O O . LYS A 1 135 ? -8.902 5.627 25.265 1.00 92.19 135 LYS A O 1
ATOM 1127 N N . PRO A 1 136 ? -8.050 7.700 25.249 1.00 94.19 136 PRO A N 1
ATOM 1128 C CA . PRO A 1 136 ? -8.363 7.923 26.664 1.00 94.19 136 PRO A CA 1
ATOM 1129 C C . PRO A 1 136 ? -9.867 8.067 26.943 1.00 94.19 136 PRO A C 1
ATOM 1131 O O . PRO A 1 136 ? -10.284 7.903 28.086 1.00 94.19 136 PRO A O 1
ATOM 1134 N N . ARG A 1 137 ? -10.682 8.345 25.917 1.00 93.88 137 ARG A N 1
ATOM 1135 C CA . ARG A 1 137 ? -12.135 8.560 26.014 1.00 93.88 137 ARG A CA 1
ATOM 1136 C C . ARG A 1 137 ? -12.950 7.275 25.829 1.00 93.88 137 ARG A C 1
ATOM 1138 O O . ARG A 1 137 ? -14.172 7.329 25.921 1.00 93.88 137 ARG A O 1
ATOM 1145 N N . LEU A 1 138 ? -12.294 6.145 25.551 1.00 92.50 138 LEU A N 1
ATOM 1146 C CA . LEU A 1 138 ? -12.954 4.852 25.375 1.00 92.50 138 LEU A CA 1
ATOM 1147 C C . LEU A 1 138 ? -13.578 4.369 26.689 1.00 92.50 138 LEU A C 1
ATOM 1149 O O . LEU A 1 138 ? -12.949 4.429 27.749 1.00 92.50 138 LEU A O 1
ATOM 1153 N N . THR A 1 139 ? -14.793 3.835 26.590 1.00 92.50 139 THR A N 1
ATOM 1154 C CA . THR A 1 139 ? -15.429 3.064 27.670 1.00 92.50 139 THR A CA 1
ATOM 1155 C C . THR A 1 139 ? -14.702 1.732 27.896 1.00 92.50 139 THR A C 1
ATOM 1157 O O . THR A 1 139 ? -13.854 1.342 27.093 1.00 92.50 139 THR A O 1
ATOM 1160 N N . GLY A 1 140 ? -15.027 1.024 28.985 1.00 91.88 140 GLY A N 1
ATOM 1161 C CA . GLY A 1 140 ? -14.441 -0.290 29.286 1.00 91.88 140 GLY A CA 1
ATOM 1162 C C . GLY A 1 140 ? -14.584 -1.272 28.119 1.00 91.88 140 GLY A C 1
ATOM 1163 O O . GLY A 1 140 ? -13.578 -1.750 27.603 1.00 91.88 140 GLY A O 1
ATOM 1164 N N . ASP A 1 141 ? -15.810 -1.463 27.630 1.00 88.69 141 ASP A N 1
ATOM 1165 C CA . ASP A 1 141 ? -16.105 -2.398 26.536 1.00 88.69 141 ASP A CA 1
ATOM 1166 C C . ASP A 1 141 ? -15.414 -1.996 25.223 1.00 88.69 141 ASP A C 1
ATOM 1168 O O . ASP A 1 141 ? -14.815 -2.826 24.536 1.00 88.69 141 ASP A O 1
ATOM 1172 N N . GLN A 1 142 ? -15.418 -0.699 24.891 1.00 90.75 142 GLN A N 1
ATOM 1173 C CA . GLN A 1 142 ? -14.728 -0.189 23.701 1.00 90.75 142 GLN A CA 1
ATOM 1174 C C . GLN A 1 142 ? -13.209 -0.363 23.793 1.00 90.75 142 GLN A C 1
ATOM 1176 O O . GLN A 1 142 ? -12.563 -0.645 22.78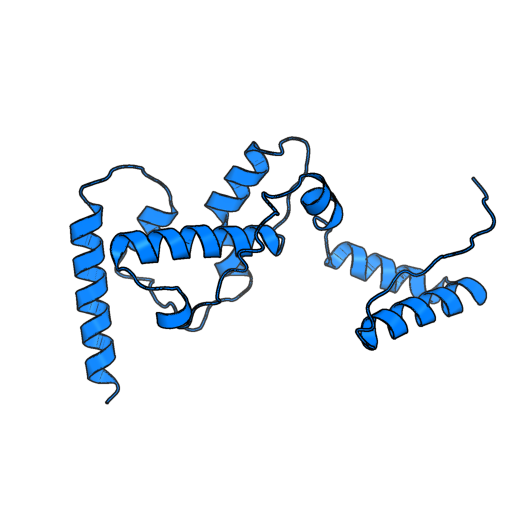2 1.00 90.75 142 GLN A O 1
ATOM 1181 N N . ARG A 1 143 ? -12.623 -0.201 24.986 1.00 92.94 143 ARG A N 1
ATOM 1182 C CA . ARG A 1 143 ? -11.191 -0.427 25.208 1.00 92.94 143 ARG A CA 1
ATOM 1183 C C . ARG A 1 143 ? -10.840 -1.899 25.034 1.00 92.94 143 ARG A C 1
ATOM 1185 O O . ARG A 1 143 ? -9.871 -2.189 24.340 1.00 92.94 143 ARG A O 1
ATOM 1192 N N . THR A 1 144 ? -11.646 -2.806 25.582 1.00 91.69 144 THR A N 1
ATOM 1193 C CA . THR A 1 144 ? -11.463 -4.250 25.393 1.00 91.69 144 THR A CA 1
ATOM 1194 C C . THR A 1 144 ? -11.514 -4.632 23.914 1.00 91.69 144 THR A C 1
ATOM 1196 O O . THR A 1 144 ? -10.627 -5.340 23.435 1.00 91.69 144 THR A O 1
ATOM 1199 N N . ALA A 1 145 ? -12.488 -4.115 23.158 1.00 91.44 145 ALA A N 1
ATOM 1200 C CA . ALA A 1 145 ? -12.567 -4.361 21.719 1.00 91.44 145 ALA A CA 1
ATOM 1201 C C . ALA A 1 145 ? -11.359 -3.786 20.954 1.00 91.44 145 ALA A C 1
ATOM 1203 O O . ALA A 1 145 ? -10.788 -4.460 20.096 1.00 91.44 145 ALA A O 1
ATOM 1204 N N . TYR A 1 146 ? -10.931 -2.563 21.286 1.00 91.75 146 TYR A N 1
ATOM 1205 C CA . TYR A 1 146 ? -9.747 -1.938 20.691 1.00 91.75 146 TYR A CA 1
ATOM 1206 C C . TYR A 1 146 ? -8.477 -2.767 20.933 1.00 91.75 146 TYR A C 1
ATOM 1208 O O . TYR A 1 146 ? -7.723 -3.032 19.997 1.00 91.75 146 TYR A O 1
ATOM 1216 N N . GLU A 1 147 ? -8.237 -3.205 22.170 1.00 92.75 147 GLU A N 1
ATOM 1217 C CA . GLU A 1 147 ? -7.068 -4.018 22.524 1.00 92.75 147 GLU A CA 1
ATOM 1218 C C . GLU A 1 147 ? -7.079 -5.373 21.808 1.00 92.75 147 GLU A C 1
ATOM 1220 O O . GLU A 1 147 ? -6.041 -5.794 21.297 1.00 92.75 147 GLU A O 1
ATOM 1225 N N . ALA A 1 148 ? -8.246 -6.012 21.681 1.00 90.94 148 ALA A N 1
ATOM 1226 C CA . ALA A 1 148 ? -8.391 -7.249 20.916 1.00 90.94 148 ALA A CA 1
ATOM 1227 C C . ALA A 1 148 ? -7.991 -7.066 19.440 1.00 90.94 148 ALA A C 1
ATOM 1229 O O . ALA A 1 148 ? -7.228 -7.873 18.909 1.00 90.94 148 ALA A O 1
ATOM 1230 N N . VAL A 1 149 ? -8.437 -5.979 18.796 1.00 91.06 149 VAL A N 1
ATOM 1231 C CA . VAL A 1 149 ? -8.044 -5.644 17.414 1.00 91.06 149 VAL A CA 1
ATOM 1232 C C . VAL A 1 149 ? -6.534 -5.415 17.311 1.00 91.06 149 VAL A C 1
ATOM 1234 O O . VAL A 1 149 ? -5.891 -5.945 16.405 1.00 91.06 149 VAL A O 1
ATOM 1237 N N . MET A 1 150 ? -5.947 -4.650 18.235 1.00 92.06 150 MET A N 1
ATOM 1238 C CA . MET A 1 150 ? -4.513 -4.341 18.203 1.00 92.06 150 MET A CA 1
ATOM 1239 C C . MET A 1 150 ? -3.645 -5.585 18.404 1.00 92.06 150 MET A C 1
ATOM 1241 O O . MET A 1 150 ? -2.657 -5.754 17.689 1.00 92.06 150 MET A O 1
ATOM 1245 N N . ASN A 1 151 ? -4.028 -6.468 19.328 1.00 91.94 151 ASN A N 1
ATOM 1246 C CA . ASN A 1 151 ? -3.327 -7.729 19.5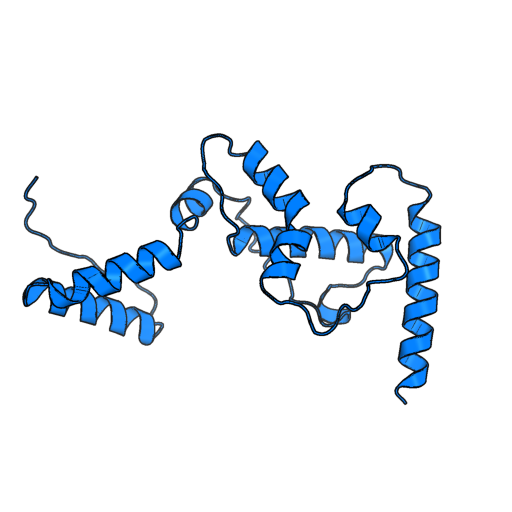62 1.00 91.94 151 ASN A CA 1
ATOM 1247 C C . ASN A 1 151 ? -3.430 -8.649 18.342 1.00 91.94 151 ASN A C 1
ATOM 1249 O O . ASN A 1 151 ? -2.416 -9.165 17.882 1.00 91.94 151 ASN A O 1
ATOM 1253 N N . PHE A 1 152 ? -4.621 -8.765 17.749 1.00 90.81 152 PHE A N 1
ATOM 1254 C CA . PHE A 1 152 ? -4.835 -9.553 16.537 1.00 90.81 152 PHE A CA 1
ATOM 1255 C C . PHE A 1 152 ? -3.935 -9.097 15.375 1.00 90.81 152 PHE A C 1
ATOM 1257 O O . PHE A 1 152 ? -3.314 -9.918 14.698 1.00 90.81 152 PHE A O 1
ATOM 1264 N N . ILE A 1 153 ? -3.801 -7.778 15.182 1.00 88.62 153 ILE A N 1
ATOM 1265 C CA . ILE A 1 153 ? -2.886 -7.200 14.186 1.00 88.62 153 ILE A CA 1
ATOM 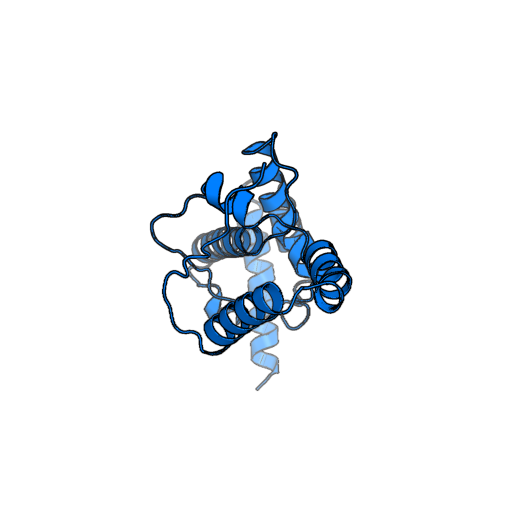1266 C C . ILE A 1 153 ? -1.422 -7.503 14.539 1.00 88.62 153 ILE A C 1
ATOM 1268 O O . ILE A 1 153 ? -0.646 -7.863 13.653 1.00 88.62 153 ILE A O 1
ATOM 1272 N N . ALA A 1 154 ? -1.033 -7.349 15.809 1.00 90.44 154 ALA A N 1
ATOM 1273 C CA . ALA A 1 154 ? 0.344 -7.546 16.266 1.00 90.44 154 ALA A CA 1
ATOM 1274 C C . ALA A 1 154 ? 0.816 -9.002 16.128 1.00 90.44 154 ALA A C 1
ATOM 1276 O O . ALA A 1 154 ? 1.978 -9.242 15.800 1.00 90.44 154 ALA A O 1
ATOM 1277 N N . GLU A 1 155 ? -0.084 -9.963 16.329 1.00 91.00 155 GLU A N 1
ATOM 1278 C CA . GLU A 1 155 ? 0.189 -11.392 16.149 1.00 91.00 155 GLU A CA 1
ATOM 1279 C C . GLU A 1 155 ? 0.345 -11.786 14.673 1.00 91.00 155 GLU A C 1
ATOM 1281 O O . GLU A 1 155 ? 0.863 -12.860 14.370 1.00 91.00 155 GLU A O 1
ATOM 1286 N N . GLY A 1 156 ? -0.081 -10.930 13.736 1.00 84.62 156 GLY A N 1
ATOM 1287 C CA . GLY A 1 156 ? -0.019 -11.211 12.300 1.00 84.62 156 GLY A CA 1
ATOM 1288 C C . GLY A 1 156 ? -0.939 -12.352 11.860 1.00 84.62 156 GLY A C 1
ATOM 1289 O O . GLY A 1 156 ? -0.811 -12.853 10.739 1.00 84.62 156 GLY A O 1
ATOM 1290 N N . ASN A 1 157 ? -1.866 -12.759 12.728 1.00 75.56 157 ASN A N 1
ATOM 1291 C CA . ASN A 1 157 ? -2.857 -13.777 12.441 1.00 75.56 157 ASN A CA 1
ATOM 1292 C C . ASN A 1 157 ? -3.845 -13.212 11.409 1.00 75.56 157 ASN A C 1
ATOM 1294 O O . ASN A 1 157 ? -4.478 -12.180 11.617 1.00 75.56 157 ASN A O 1
ATOM 1298 N N . GLY A 1 158 ? -3.949 -13.857 10.247 1.00 75.94 158 GLY A N 1
ATOM 1299 C CA . GLY A 1 158 ? -4.984 -13.516 9.271 1.00 75.94 158 GLY A CA 1
ATOM 1300 C C . GLY A 1 158 ? -6.371 -13.904 9.795 1.00 75.94 158 GLY A C 1
ATOM 1301 O O . GLY A 1 158 ? -6.508 -14.888 10.516 1.00 75.94 158 GLY A O 1
ATOM 1302 N N . GLY A 1 159 ? -7.413 -13.160 9.421 1.00 84.94 159 GLY A N 1
ATOM 1303 C CA . GLY A 1 159 ? -8.795 -13.481 9.791 1.00 84.94 159 GLY A CA 1
ATOM 1304 C C . GLY A 1 159 ? -9.716 -12.265 9.761 1.00 84.94 159 GLY A C 1
ATOM 1305 O O . GLY A 1 159 ? -9.329 -11.193 9.297 1.00 84.94 159 GLY A O 1
ATOM 1306 N N . ILE A 1 160 ? -10.953 -12.458 10.219 1.00 85.81 160 ILE A N 1
ATOM 1307 C CA . ILE A 1 160 ? -12.011 -11.442 10.228 1.00 85.81 160 ILE A CA 1
ATOM 1308 C C . ILE A 1 160 ? -12.499 -11.283 11.667 1.00 85.81 160 ILE A C 1
ATOM 1310 O O . ILE A 1 160 ? -12.806 -12.276 12.326 1.00 85.81 160 ILE A O 1
ATOM 1314 N N . LEU A 1 161 ? -12.579 -10.039 12.139 1.00 83.88 161 LEU A N 1
ATOM 1315 C CA . LEU A 1 161 ? -13.156 -9.686 13.434 1.00 83.88 161 LEU A CA 1
ATOM 1316 C C . LEU A 1 161 ? -14.565 -9.131 13.221 1.00 83.88 161 LEU A C 1
ATOM 1318 O O . LEU A 1 161 ? -14.775 -8.287 12.350 1.00 83.88 161 LEU A O 1
ATOM 1322 N N . PHE A 1 162 ? -15.514 -9.586 14.034 1.00 84.00 162 PHE A N 1
ATOM 1323 C CA . PHE A 1 162 ? -16.869 -9.046 14.071 1.00 84.00 162 PHE A CA 1
ATOM 1324 C C . PHE A 1 162 ? -17.007 -8.165 15.307 1.00 84.00 162 PHE A C 1
ATOM 1326 O O . PHE A 1 162 ? -16.759 -8.618 16.423 1.00 84.00 162 PHE A O 1
ATOM 1333 N N . LEU A 1 163 ? -17.372 -6.902 15.098 1.00 83.62 163 LEU A N 1
ATOM 1334 C CA . LEU A 1 163 ? -17.675 -5.973 16.177 1.00 83.62 163 LEU A CA 1
ATOM 1335 C C . LEU A 1 163 ? -19.193 -5.945 16.352 1.00 83.62 163 LEU A C 1
ATOM 1337 O O . LEU A 1 163 ? -19.898 -5.432 15.483 1.00 83.62 163 LEU A O 1
ATOM 1341 N N . ASP A 1 164 ? -19.686 -6.515 17.446 1.00 77.94 164 ASP A N 1
ATOM 1342 C CA . ASP A 1 164 ? -21.099 -6.417 17.794 1.00 77.94 164 ASP A CA 1
ATOM 1343 C C . ASP A 1 164 ? -21.322 -5.101 18.543 1.00 77.94 164 ASP A C 1
ATOM 1345 O O . ASP A 1 164 ? -20.814 -4.895 19.647 1.00 77.94 164 ASP A O 1
ATOM 1349 N N . ALA A 1 165 ? -22.010 -4.169 17.895 1.00 72.75 165 ALA A N 1
ATOM 1350 C CA . ALA A 1 165 ? -22.378 -2.893 18.480 1.00 72.75 165 ALA A CA 1
ATOM 1351 C C . ALA A 1 165 ? -23.902 -2.794 18.464 1.00 72.75 165 ALA A C 1
ATOM 1353 O O . ALA A 1 165 ? -24.522 -2.918 17.407 1.00 72.75 165 ALA A O 1
ATOM 1354 N N . LEU A 1 166 ? -24.499 -2.540 19.633 1.00 58.06 166 LEU A N 1
ATOM 1355 C CA . LEU A 1 166 ? -25.920 -2.217 19.749 1.00 58.06 166 LEU A CA 1
ATOM 1356 C C . LEU A 1 166 ? -26.203 -1.007 18.852 1.00 58.06 166 LEU A C 1
ATOM 1358 O O . LEU A 1 166 ? -25.736 0.098 19.124 1.00 58.06 166 LEU A O 1
ATOM 1362 N N . GLY A 1 167 ? -26.909 -1.243 17.745 1.00 49.12 167 GLY A N 1
ATOM 1363 C CA . GLY A 1 167 ? -27.182 -0.234 16.731 1.00 49.12 167 GLY A CA 1
ATOM 1364 C C . GLY A 1 167 ? -27.984 0.929 17.308 1.00 49.12 167 GLY A C 1
ATOM 1365 O O . GLY A 1 167 ? -29.191 0.818 17.497 1.00 49.12 167 GLY A O 1
ATOM 1366 N N . GLY A 1 168 ? -27.308 2.042 17.576 1.00 49.91 168 GLY A N 1
ATOM 1367 C CA . GLY A 1 168 ? -27.913 3.339 17.856 1.00 49.91 168 GLY A CA 1
ATOM 1368 C C . GLY A 1 168 ? -27.507 4.301 16.749 1.00 49.91 168 GLY A C 1
ATOM 1369 O O . GLY A 1 168 ? -26.319 4.582 16.599 1.00 49.91 168 GLY A O 1
ATOM 1370 N N . THR A 1 169 ? -28.482 4.725 15.943 1.00 42.91 169 THR A N 1
ATOM 1371 C CA . THR A 1 169 ? -28.326 5.822 14.970 1.00 42.91 169 THR A CA 1
ATOM 1372 C C . THR A 1 169 ? -28.552 7.151 15.672 1.00 42.91 169 THR A C 1
ATOM 1374 O O . THR A 1 169 ? -29.448 7.183 16.547 1.00 42.91 169 THR A O 1
#

Foldseek 3Di:
DVVVVVVVVVVVLVLQLVVLVPDDDDDVLSVCSNDPPPPPPPDPPDPVVLCVLLVSLQVVVCVVPVPDPADDFPVSSLVSQVVVQVVCCVRPNDGLVVVVHDHRDCPPDCPPDPVNRVVGRDDPVVVVVVCVVCQVVDDPVRVVVVVVVVVCVVVVDDDDDDDDDDDDD